Protein AF-A0A1G6BWG0-F1 (afdb_monomer_lite)

Structure (mmCIF, N/CA/C/O backbone)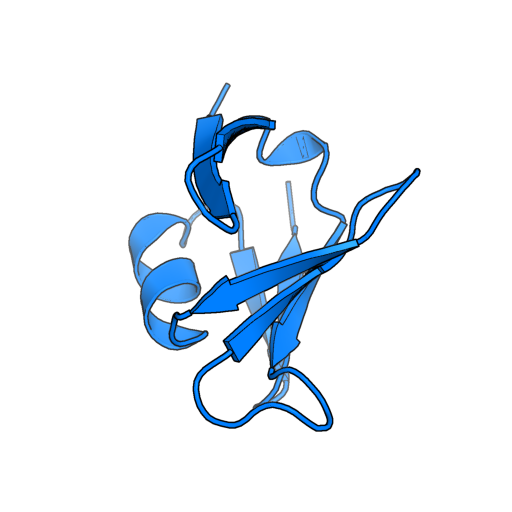:
data_AF-A0A1G6BWG0-F1
#
_entry.id   AF-A0A1G6BWG0-F1
#
loop_
_atom_site.group_PDB
_atom_site.id
_atom_site.type_symbol
_atom_site.label_atom_id
_atom_site.label_alt_id
_atom_site.label_comp_id
_atom_site.label_asym_id
_atom_site.label_entity_id
_atom_site.label_seq_id
_atom_site.pdbx_PDB_ins_code
_atom_site.Cartn_x
_atom_site.Cartn_y
_atom_site.Cartn_z
_atom_site.occupancy
_atom_site.B_iso_or_equiv
_atom_site.auth_seq_id
_atom_site.auth_comp_id
_atom_site.auth_asym_id
_atom_site.auth_atom_id
_atom_site.pdbx_PDB_model_num
ATOM 1 N N . MET A 1 1 ? -12.455 9.500 7.148 1.00 64.94 1 MET A N 1
ATOM 2 C CA . MET A 1 1 ? -12.201 9.086 5.751 1.00 64.94 1 MET A CA 1
ATOM 3 C C . MET A 1 1 ? -10.885 9.706 5.319 1.00 64.94 1 MET A C 1
ATOM 5 O O . MET A 1 1 ? -10.868 10.853 4.888 1.00 64.94 1 MET A O 1
ATOM 9 N N . THR A 1 2 ? -9.784 8.990 5.536 1.00 85.88 2 THR A N 1
ATOM 10 C CA . THR A 1 2 ? -8.435 9.467 5.208 1.00 85.88 2 THR A CA 1
ATOM 11 C C . THR A 1 2 ? -8.154 9.166 3.741 1.00 85.88 2 THR A C 1
ATOM 13 O O . THR A 1 2 ? -8.245 8.016 3.311 1.00 85.88 2 THR A O 1
ATOM 16 N N . THR A 1 3 ? -7.861 10.199 2.956 1.00 88.56 3 THR A N 1
ATOM 17 C CA . THR A 1 3 ? -7.546 10.059 1.531 1.00 88.56 3 THR A CA 1
ATOM 18 C C . THR A 1 3 ? -6.045 10.149 1.323 1.00 88.56 3 THR A C 1
ATOM 20 O O . THR A 1 3 ? -5.372 11.031 1.852 1.00 88.56 3 THR A O 1
ATOM 23 N N . VAL A 1 4 ? -5.538 9.251 0.494 1.00 90.19 4 VAL A N 1
ATOM 24 C CA . VAL A 1 4 ? -4.156 9.190 0.051 1.00 90.19 4 VAL A CA 1
ATOM 25 C C . VAL A 1 4 ? -4.084 9.723 -1.374 1.00 90.19 4 VAL A C 1
ATOM 27 O O . VAL A 1 4 ? -4.877 9.337 -2.234 1.00 90.19 4 VAL A O 1
ATOM 30 N N . ILE A 1 5 ? -3.124 10.608 -1.632 1.00 89.38 5 ILE A N 1
ATOM 31 C CA . ILE A 1 5 ? -2.859 11.139 -2.969 1.00 89.38 5 ILE A CA 1
ATOM 32 C C . ILE A 1 5 ? -1.567 10.513 -3.482 1.00 89.38 5 ILE A C 1
ATOM 34 O O . ILE A 1 5 ? -0.512 10.666 -2.869 1.00 89.38 5 ILE A O 1
ATOM 38 N N . ILE A 1 6 ? -1.656 9.818 -4.612 1.00 88.75 6 ILE A N 1
ATOM 39 C CA . ILE A 1 6 ? -0.533 9.147 -5.258 1.00 88.75 6 ILE A CA 1
ATOM 40 C C . ILE A 1 6 ? -0.290 9.784 -6.623 1.00 88.75 6 ILE A C 1
ATOM 42 O O . ILE A 1 6 ? -1.203 9.886 -7.439 1.00 88.75 6 ILE A O 1
ATOM 46 N N . ASN A 1 7 ? 0.962 10.157 -6.890 1.00 81.12 7 ASN A N 1
ATOM 47 C CA . ASN A 1 7 ? 1.385 10.659 -8.194 1.00 81.12 7 ASN A CA 1
ATOM 48 C C . ASN A 1 7 ? 1.947 9.506 -9.033 1.00 81.12 7 ASN A C 1
ATOM 50 O O . ASN A 1 7 ? 2.963 8.914 -8.665 1.00 81.12 7 ASN A O 1
ATOM 54 N N . LYS A 1 8 ? 1.318 9.204 -10.172 1.00 76.50 8 LYS A N 1
ATOM 55 C CA . LYS A 1 8 ? 1.746 8.153 -11.106 1.00 76.50 8 LYS A CA 1
ATOM 56 C C . LYS A 1 8 ? 1.938 8.747 -12.495 1.00 76.50 8 LYS A C 1
ATOM 58 O O . LYS A 1 8 ? 0.960 9.069 -13.145 1.00 76.50 8 LYS A O 1
ATOM 63 N N . ASN A 1 9 ? 3.182 8.857 -12.969 1.00 69.31 9 ASN A N 1
ATOM 64 C CA . ASN A 1 9 ? 3.512 9.265 -14.346 1.00 69.31 9 ASN A CA 1
ATOM 65 C C . ASN A 1 9 ? 2.670 10.444 -14.886 1.00 69.31 9 ASN A C 1
ATOM 67 O O . ASN A 1 9 ? 2.193 10.376 -16.010 1.00 69.31 9 ASN A O 1
ATOM 71 N N . GLN A 1 10 ? 2.540 11.518 -14.093 1.00 73.81 10 GLN A N 1
ATOM 72 C CA . GLN A 1 10 ? 1.755 12.742 -14.367 1.00 73.81 10 GLN A CA 1
ATOM 73 C C . GLN A 1 10 ? 0.258 12.694 -14.013 1.00 73.81 10 GLN A C 1
ATOM 75 O O . GLN A 1 10 ? -0.364 13.753 -13.955 1.00 73.81 10 GLN A O 1
ATOM 80 N N . ASP A 1 11 ? -0.289 11.533 -13.653 1.00 82.12 11 ASP A N 1
ATOM 81 C CA . ASP A 1 11 ? -1.638 11.413 -13.101 1.00 82.12 11 ASP A CA 1
ATOM 82 C C . ASP A 1 11 ? -1.643 11.542 -11.573 1.00 82.12 11 ASP A C 1
ATOM 84 O O . ASP A 1 11 ? -0.770 11.015 -10.873 1.00 82.12 11 ASP A O 1
ATOM 88 N N . ILE A 1 12 ? -2.670 12.216 -11.051 1.00 87.06 12 ILE A N 1
ATOM 89 C CA . ILE A 1 12 ? -2.962 12.291 -9.618 1.00 87.06 12 ILE A CA 1
ATOM 90 C C . ILE A 1 12 ? -4.095 11.315 -9.317 1.00 87.06 12 ILE A C 1
ATOM 92 O O . ILE A 1 12 ? -5.237 11.520 -9.729 1.00 87.06 12 ILE A O 1
ATOM 96 N N . ILE A 1 13 ? -3.785 10.270 -8.560 1.00 90.00 13 ILE A N 1
ATOM 97 C CA . ILE A 1 13 ? -4.742 9.252 -8.138 1.00 90.00 13 ILE A CA 1
ATOM 98 C C . ILE A 1 13 ? -5.098 9.516 -6.679 1.00 90.00 13 ILE A C 1
ATOM 100 O O . ILE A 1 13 ? -4.220 9.627 -5.824 1.00 90.00 13 ILE A O 1
ATOM 104 N N . LYS A 1 14 ? -6.396 9.621 -6.391 1.00 92.06 14 LYS A N 1
AT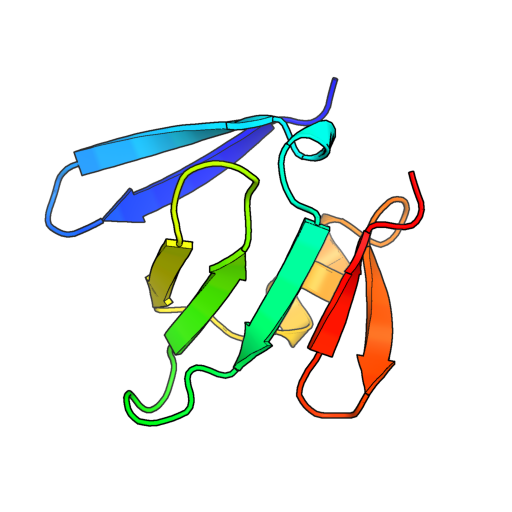OM 105 C CA . LYS A 1 14 ? -6.917 9.704 -5.024 1.00 92.06 14 LYS A CA 1
ATOM 106 C C . LYS A 1 14 ? -7.460 8.339 -4.625 1.00 92.06 14 LYS A C 1
ATOM 108 O O . LYS A 1 14 ? -8.335 7.820 -5.310 1.00 92.06 14 LYS A O 1
ATOM 113 N N . LEU A 1 15 ? -6.949 7.788 -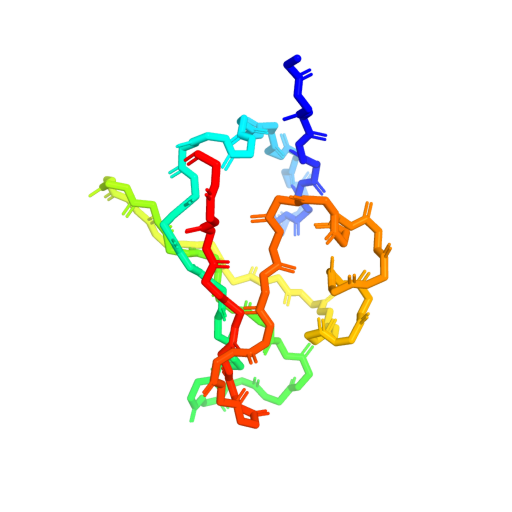3.532 1.00 91.69 15 LEU A N 1
ATOM 114 C CA . LEU A 1 15 ? -7.393 6.519 -2.955 1.00 91.69 15 LEU A CA 1
ATOM 115 C C . LEU A 1 15 ? -7.902 6.752 -1.539 1.00 91.69 15 LEU A C 1
ATOM 117 O O . LEU A 1 15 ? -7.342 7.581 -0.818 1.00 91.69 15 LEU A O 1
ATOM 121 N N . ASN A 1 16 ? -8.920 6.011 -1.109 1.00 92.75 16 ASN A N 1
ATOM 122 C CA . ASN A 1 16 ? -9.215 5.957 0.317 1.00 92.75 16 ASN A CA 1
ATOM 123 C C . ASN A 1 16 ? -8.229 5.009 0.985 1.00 92.75 16 ASN A C 1
ATOM 125 O O . ASN A 1 16 ? -7.889 3.960 0.440 1.00 92.75 16 ASN A O 1
ATOM 129 N N . LEU A 1 17 ? -7.787 5.368 2.185 1.00 92.12 17 LEU A N 1
ATOM 130 C CA . LEU A 1 17 ? -6.878 4.531 2.957 1.00 92.12 17 LEU A CA 1
ATOM 131 C C . LEU A 1 17 ? -7.500 3.160 3.266 1.00 92.12 17 LEU A C 1
ATOM 133 O O . LEU A 1 17 ? -6.798 2.162 3.219 1.00 92.12 17 LEU A O 1
ATOM 137 N N . SER A 1 18 ? -8.823 3.097 3.454 1.00 93.19 18 SER A N 1
ATOM 138 C CA . SER A 1 18 ? -9.591 1.853 3.624 1.00 93.19 18 SER A CA 1
ATOM 139 C C . SER A 1 18 ? -9.511 0.890 2.437 1.00 93.19 18 SER A C 1
ATOM 141 O O . SER A 1 18 ? -9.725 -0.305 2.606 1.00 93.19 18 SER A O 1
ATOM 143 N N . ASP A 1 19 ? -9.207 1.391 1.238 1.00 93.88 19 ASP A N 1
ATOM 144 C CA . ASP A 1 19 ? -9.110 0.567 0.028 1.00 93.88 19 ASP A CA 1
ATOM 145 C C . ASP A 1 19 ? -7.711 -0.072 -0.105 1.00 93.88 19 ASP A C 1
ATOM 147 O O . ASP A 1 19 ? -7.470 -0.907 -0.980 1.00 93.88 19 ASP A O 1
ATOM 151 N N . ILE A 1 20 ? -6.769 0.320 0.764 1.00 95.50 20 ILE A N 1
ATOM 152 C CA . ILE A 1 20 ? -5.394 -0.177 0.801 1.00 95.50 20 ILE A CA 1
ATOM 153 C C . ILE A 1 20 ? -5.312 -1.335 1.793 1.00 95.50 20 ILE A C 1
ATOM 155 O O . ILE A 1 20 ? -5.541 -1.155 2.983 1.00 95.50 20 ILE A O 1
ATOM 159 N N . TYR A 1 21 ? -4.901 -2.512 1.327 1.00 96.81 21 TYR A N 1
ATOM 160 C CA . TYR A 1 21 ? -4.687 -3.674 2.194 1.00 96.81 21 TYR A CA 1
ATOM 161 C C . TYR A 1 21 ? -3.337 -3.617 2.901 1.00 96.81 21 TYR A C 1
ATOM 163 O O . TYR A 1 21 ? -3.227 -3.811 4.111 1.00 96.81 21 TYR A O 1
ATOM 171 N N . TYR A 1 22 ? -2.281 -3.368 2.133 1.00 97.44 22 TYR A N 1
ATOM 172 C CA . TYR A 1 22 ? -0.935 -3.220 2.661 1.00 97.44 22 TYR A CA 1
ATOM 173 C C . TYR A 1 22 ? -0.047 -2.475 1.668 1.00 97.44 22 TYR A C 1
ATOM 175 O O . TYR A 1 22 ? -0.344 -2.351 0.478 1.00 97.44 22 TYR A O 1
ATOM 183 N N . ILE A 1 23 ? 1.078 -1.987 2.169 1.00 97.25 23 ILE A N 1
ATOM 184 C CA . ILE A 1 23 ? 2.098 -1.292 1.396 1.00 97.25 23 ILE A CA 1
ATOM 185 C C . ILE A 1 23 ? 3.407 -2.026 1.602 1.00 97.25 23 ILE A C 1
ATOM 187 O O . ILE A 1 23 ? 3.803 -2.311 2.731 1.00 97.25 23 ILE A O 1
ATOM 191 N N . ARG A 1 24 ? 4.118 -2.315 0.516 1.00 97.44 24 ARG A N 1
ATOM 192 C CA . ARG A 1 24 ? 5.436 -2.950 0.581 1.00 97.44 24 ARG A CA 1
ATOM 193 C C . ARG A 1 24 ? 6.495 -2.154 -0.152 1.00 97.44 24 ARG A C 1
ATOM 195 O O . ARG A 1 24 ? 6.188 -1.356 -1.027 1.00 97.44 24 ARG A O 1
ATOM 202 N N . THR A 1 25 ? 7.763 -2.397 0.150 1.00 97.06 25 THR A N 1
ATOM 203 C CA . THR A 1 25 ? 8.848 -1.959 -0.741 1.00 97.06 25 THR A CA 1
ATOM 204 C C . THR A 1 25 ? 8.709 -2.659 -2.092 1.00 97.06 25 THR A C 1
ATOM 206 O O . THR A 1 25 ? 8.430 -3.861 -2.124 1.00 97.06 25 THR A O 1
ATOM 209 N N . HIS A 1 26 ? 8.923 -1.947 -3.197 1.00 96.06 26 HIS A N 1
ATOM 210 C CA . HIS A 1 26 ? 8.853 -2.562 -4.519 1.00 96.06 26 HIS A CA 1
ATOM 211 C C . HIS A 1 26 ? 9.973 -3.610 -4.672 1.00 96.06 26 HIS A C 1
ATOM 213 O O . HIS A 1 26 ? 11.123 -3.318 -4.345 1.00 96.06 26 HIS A O 1
ATOM 219 N N . PRO A 1 27 ? 9.684 -4.820 -5.187 1.00 91.88 27 PRO A N 1
ATOM 220 C CA . PRO A 1 27 ? 10.672 -5.905 -5.278 1.00 91.88 27 PRO A CA 1
ATOM 221 C C . PRO A 1 27 ? 11.801 -5.683 -6.299 1.00 91.88 27 PRO A C 1
ATOM 223 O O . PRO A 1 27 ? 12.767 -6.434 -6.300 1.00 91.88 27 PRO A O 1
ATOM 226 N N . GLU A 1 28 ? 11.686 -4.675 -7.164 1.00 94.38 28 GLU A N 1
ATOM 227 C CA . GLU A 1 28 ? 12.518 -4.526 -8.370 1.00 94.38 28 GLU A CA 1
ATOM 228 C C . GLU A 1 28 ? 12.940 -3.073 -8.590 1.00 94.38 28 GLU A C 1
ATOM 230 O O . GLU A 1 28 ? 14.080 -2.820 -8.962 1.00 94.38 28 GLU A O 1
ATOM 235 N N . LYS A 1 29 ? 12.047 -2.104 -8.327 1.00 92.56 29 LYS A N 1
ATOM 236 C CA . LYS A 1 29 ? 12.323 -0.673 -8.488 1.00 92.56 29 LYS A CA 1
ATOM 237 C C . LYS A 1 29 ? 12.868 -0.068 -7.185 1.00 92.56 29 LYS A C 1
ATOM 239 O O . LYS A 1 29 ? 12.121 0.046 -6.209 1.00 92.56 29 LYS A O 1
ATOM 244 N N . PRO A 1 30 ? 14.143 0.358 -7.136 1.00 91.75 30 PRO A N 1
ATOM 245 C CA . PRO A 1 30 ? 14.707 1.002 -5.954 1.00 91.75 30 PRO A CA 1
ATOM 246 C C . PRO A 1 30 ? 14.004 2.325 -5.655 1.00 91.75 30 PRO A C 1
ATOM 248 O O . PRO A 1 30 ? 13.710 3.081 -6.573 1.00 91.75 30 PRO A O 1
ATOM 251 N N . HIS A 1 31 ? 13.796 2.634 -4.373 1.00 91.00 31 HIS A N 1
ATOM 252 C CA . HIS A 1 31 ? 13.106 3.854 -3.915 1.00 91.00 31 HIS A CA 1
ATOM 253 C C . HIS A 1 31 ? 11.623 3.948 -4.303 1.00 91.00 31 HIS A C 1
ATOM 255 O O . HIS A 1 31 ? 11.049 5.034 -4.244 1.00 91.00 31 HIS A O 1
ATOM 261 N N . TYR A 1 32 ? 11.003 2.819 -4.654 1.00 94.94 32 TYR A N 1
ATOM 262 C CA . TYR A 1 32 ? 9.559 2.724 -4.817 1.00 94.94 32 TYR A CA 1
ATOM 263 C C . TYR A 1 32 ? 8.931 1.890 -3.701 1.00 94.94 32 TYR A C 1
ATOM 265 O O . TYR A 1 32 ? 9.495 0.893 -3.232 1.00 94.94 32 TYR A O 1
ATOM 273 N N . VAL A 1 33 ? 7.716 2.269 -3.327 1.00 95.44 33 VAL A N 1
ATOM 274 C CA . VAL A 1 33 ? 6.771 1.422 -2.602 1.00 95.44 33 VAL A CA 1
ATOM 275 C C . VAL A 1 33 ? 5.665 0.976 -3.546 1.00 95.44 33 VAL A C 1
ATOM 277 O O . VAL A 1 33 ? 5.398 1.617 -4.558 1.00 95.44 33 VAL A O 1
ATOM 280 N N . GLN A 1 34 ? 5.033 -0.137 -3.212 1.00 96.38 34 GLN A N 1
ATOM 281 C CA . GLN A 1 34 ? 3.882 -0.660 -3.916 1.00 96.38 34 GLN A CA 1
ATOM 282 C C . GLN A 1 34 ? 2.698 -0.699 -2.955 1.00 96.38 34 GLN A C 1
ATOM 284 O O . GLN A 1 34 ? 2.757 -1.376 -1.926 1.00 96.38 34 GLN A O 1
ATOM 289 N N . VAL A 1 35 ? 1.654 0.046 -3.297 1.00 96.25 35 VAL A N 1
ATOM 290 C CA . VAL A 1 35 ? 0.379 0.094 -2.581 1.00 96.25 35 VAL A CA 1
ATOM 291 C C . VAL A 1 35 ? -0.528 -0.975 -3.172 1.00 96.25 35 VAL A C 1
ATOM 293 O O . VAL A 1 35 ? -0.772 -0.965 -4.379 1.00 96.25 35 VAL A O 1
ATOM 296 N N . ILE A 1 36 ? -0.983 -1.902 -2.333 1.00 96.69 36 ILE A N 1
ATOM 297 C CA . ILE A 1 36 ? -1.791 -3.052 -2.738 1.00 96.69 36 ILE A CA 1
ATOM 298 C C . ILE A 1 36 ? -3.248 -2.783 -2.380 1.00 96.69 36 ILE A C 1
ATOM 300 O O . ILE A 1 36 ? -3.561 -2.516 -1.219 1.00 96.69 36 ILE A O 1
ATOM 304 N N . THR A 1 37 ? -4.121 -2.859 -3.380 1.00 95.31 37 THR A N 1
ATOM 305 C CA . THR A 1 37 ? -5.579 -2.710 -3.235 1.00 95.31 37 THR A CA 1
ATOM 306 C C . THR A 1 37 ? -6.286 -3.954 -3.779 1.00 95.31 37 THR A C 1
ATOM 308 O O . THR A 1 37 ? -5.622 -4.892 -4.226 1.00 95.31 37 THR A O 1
ATOM 311 N N . ALA A 1 38 ? -7.620 -3.979 -3.742 1.00 93.44 38 ALA A N 1
ATOM 312 C CA . ALA A 1 38 ? -8.416 -5.096 -4.254 1.00 93.44 38 ALA A CA 1
ATOM 313 C C . ALA A 1 38 ? -8.198 -5.350 -5.756 1.00 93.44 38 ALA A C 1
ATOM 315 O O . ALA A 1 38 ? -7.959 -6.483 -6.170 1.00 93.44 38 ALA A O 1
ATOM 316 N N . ASP A 1 39 ? -8.256 -4.285 -6.557 1.00 90.50 39 ASP A N 1
ATOM 317 C CA . ASP A 1 39 ? -8.318 -4.398 -8.017 1.00 90.50 39 ASP A CA 1
ATOM 318 C C . ASP A 1 39 ? -6.958 -4.185 -8.686 1.00 90.50 39 ASP A C 1
ATOM 320 O O . ASP A 1 39 ? -6.694 -4.700 -9.776 1.00 90.50 39 ASP A O 1
ATOM 324 N N . THR A 1 40 ? -6.082 -3.384 -8.072 1.00 92.56 40 THR A N 1
ATOM 325 C CA . THR A 1 40 ? -4.807 -3.017 -8.692 1.00 92.56 40 THR A CA 1
ATOM 326 C C . THR A 1 40 ? -3.718 -2.633 -7.692 1.00 92.56 40 THR A C 1
ATOM 328 O O . THR A 1 40 ? -3.956 -2.442 -6.499 1.00 92.56 40 THR A O 1
ATOM 331 N N . ASN A 1 41 ? -2.496 -2.494 -8.204 1.00 93.69 41 ASN A N 1
ATOM 332 C CA . ASN A 1 41 ? -1.331 -2.086 -7.433 1.00 93.69 41 ASN A CA 1
ATOM 333 C C . ASN A 1 41 ? -0.764 -0.778 -7.981 1.00 93.69 41 ASN A C 1
ATOM 335 O O . ASN A 1 41 ? -0.654 -0.588 -9.197 1.00 93.69 41 ASN A O 1
ATOM 339 N N . TYR A 1 42 ? -0.347 0.103 -7.077 1.00 93.38 42 TYR A N 1
ATOM 340 C CA . TYR A 1 42 ? 0.230 1.396 -7.432 1.00 93.38 42 TYR A CA 1
ATOM 341 C C . TYR A 1 42 ? 1.684 1.467 -6.987 1.00 93.38 42 TYR A C 1
ATOM 343 O O . TYR A 1 42 ? 1.982 1.386 -5.797 1.00 93.38 42 TYR A O 1
ATOM 351 N N . ASP A 1 43 ? 2.586 1.645 -7.949 1.00 93.94 43 ASP A N 1
ATOM 352 C CA . ASP A 1 43 ? 3.998 1.893 -7.675 1.00 93.94 4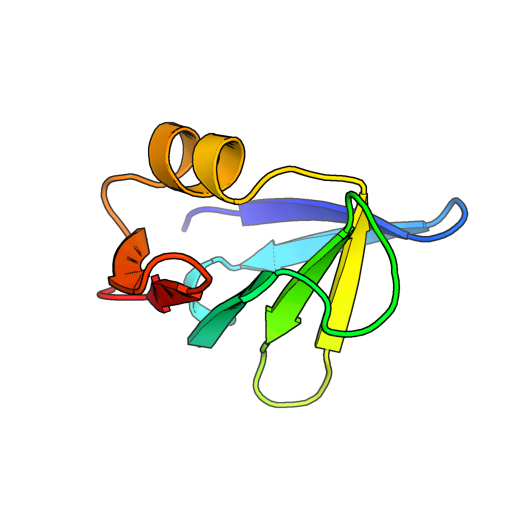3 ASP A CA 1
ATOM 353 C C . ASP A 1 43 ? 4.208 3.394 -7.444 1.00 93.94 43 ASP A C 1
ATOM 355 O O . ASP A 1 43 ? 3.855 4.213 -8.295 1.00 93.94 43 ASP A O 1
ATOM 359 N N . VAL A 1 44 ? 4.801 3.752 -6.308 1.00 93.06 44 VAL A N 1
ATOM 360 C CA . VAL A 1 44 ? 4.969 5.140 -5.861 1.00 93.06 44 VAL A CA 1
ATOM 361 C C . VAL A 1 44 ? 6.426 5.389 -5.512 1.00 93.06 44 VAL A C 1
ATOM 363 O O . VAL A 1 44 ? 7.008 4.606 -4.764 1.00 93.06 44 VAL A O 1
ATOM 366 N N . ILE A 1 45 ? 7.013 6.478 -6.019 1.00 92.75 45 ILE A N 1
ATOM 367 C CA . ILE A 1 45 ? 8.351 6.929 -5.606 1.00 92.75 45 ILE A CA 1
ATOM 368 C C . ILE A 1 45 ? 8.249 7.465 -4.182 1.00 92.75 45 ILE A C 1
ATOM 370 O O . ILE A 1 45 ? 7.909 8.628 -3.974 1.00 92.75 45 ILE A O 1
ATOM 374 N N . ASP A 1 46 ? 8.509 6.612 -3.198 1.00 93.06 46 ASP A N 1
ATOM 375 C CA . ASP A 1 46 ? 8.456 6.984 -1.792 1.00 93.06 46 ASP A CA 1
ATOM 376 C C . ASP A 1 46 ? 9.198 5.966 -0.910 1.00 93.06 46 ASP A C 1
ATOM 378 O O . ASP A 1 46 ? 9.692 4.930 -1.363 1.00 93.06 46 ASP A O 1
ATOM 382 N N . LYS A 1 47 ? 9.283 6.260 0.388 1.00 93.88 47 LYS A N 1
ATOM 383 C CA . LYS A 1 47 ? 9.839 5.386 1.418 1.00 93.88 47 LYS A CA 1
ATOM 384 C C . LYS A 1 47 ? 8.729 4.886 2.325 1.00 93.88 47 LYS A C 1
ATOM 386 O O . LYS A 1 47 ? 7.921 5.668 2.809 1.00 93.88 47 LYS A O 1
ATOM 391 N N . LEU A 1 48 ? 8.796 3.608 2.695 1.00 95.44 48 LEU A N 1
ATOM 392 C CA . LEU A 1 48 ? 7.836 3.001 3.623 1.00 95.44 48 LEU A CA 1
ATOM 393 C C . LEU A 1 48 ? 7.708 3.781 4.948 1.00 95.44 48 LEU A C 1
ATOM 395 O O . LEU A 1 48 ? 6.619 3.925 5.479 1.00 95.44 48 LEU A O 1
ATOM 399 N N . LYS A 1 49 ? 8.812 4.355 5.445 1.00 95.38 49 LYS A N 1
ATOM 400 C CA . LYS A 1 49 ? 8.825 5.165 6.673 1.00 95.38 49 LYS A CA 1
ATOM 401 C C . LYS A 1 49 ? 7.937 6.418 6.591 1.00 95.38 49 LYS A C 1
ATOM 403 O O . LYS A 1 49 ? 7.403 6.836 7.609 1.00 95.38 49 LYS A O 1
ATOM 408 N N . ASN A 1 50 ? 7.783 7.019 5.411 1.00 95.38 50 ASN A N 1
ATOM 409 C CA . ASN A 1 50 ? 6.946 8.211 5.256 1.00 95.38 50 ASN A CA 1
ATOM 410 C C . ASN A 1 50 ? 5.465 7.859 5.446 1.00 95.38 50 ASN A C 1
ATOM 412 O O . ASN A 1 50 ? 4.751 8.568 6.144 1.00 95.38 50 ASN A O 1
ATOM 416 N N . TRP A 1 51 ? 5.036 6.717 4.907 1.00 94.88 51 TRP A N 1
ATOM 417 C CA . TRP A 1 51 ? 3.684 6.187 5.090 1.00 94.88 51 TRP A CA 1
ATOM 418 C C . TRP A 1 51 ? 3.404 5.810 6.542 1.00 94.88 51 TRP A C 1
ATOM 420 O O . TRP A 1 51 ? 2.351 6.144 7.067 1.00 94.88 51 TRP A O 1
ATOM 430 N N . GLU A 1 52 ? 4.379 5.181 7.199 1.00 95.94 52 GLU A N 1
ATOM 431 C CA . GLU A 1 52 ? 4.302 4.816 8.616 1.00 95.94 52 GLU A CA 1
ATOM 432 C C . GLU A 1 52 ? 4.089 6.036 9.521 1.00 95.94 52 GLU A C 1
ATOM 434 O O . GLU A 1 52 ? 3.301 5.972 10.451 1.00 95.94 52 GLU A O 1
ATOM 439 N N . ILE A 1 53 ? 4.757 7.160 9.241 1.00 95.88 53 ILE A N 1
ATOM 440 C CA . ILE A 1 53 ? 4.607 8.393 10.029 1.00 95.88 53 ILE A CA 1
ATOM 441 C C . ILE A 1 53 ? 3.278 9.089 9.711 1.00 95.88 53 ILE A C 1
ATOM 443 O O . ILE A 1 53 ? 2.555 9.480 10.625 1.00 95.88 53 ILE A O 1
ATOM 447 N N . ASN A 1 54 ? 2.957 9.244 8.424 1.00 94.25 54 ASN A N 1
ATOM 448 C CA . ASN A 1 54 ? 1.806 10.032 7.980 1.00 94.25 54 ASN A CA 1
ATOM 449 C C . ASN A 1 54 ? 0.458 9.356 8.268 1.00 94.25 54 ASN A C 1
ATOM 451 O O . ASN A 1 54 ? -0.546 10.050 8.387 1.00 94.25 54 ASN A O 1
ATOM 455 N N . PHE A 1 55 ? 0.439 8.026 8.374 1.00 94.31 55 PHE A N 1
ATOM 456 C CA . PHE A 1 55 ? -0.769 7.226 8.579 1.00 94.31 55 PHE A CA 1
ATOM 457 C C . PHE A 1 55 ? -0.603 6.259 9.757 1.00 94.31 55 PHE A C 1
ATOM 459 O O . PHE A 1 55 ? -1.074 5.130 9.702 1.00 94.31 55 PHE A O 1
ATOM 466 N N . SER A 1 56 ? 0.100 6.683 10.811 1.00 93.50 56 SER A N 1
ATOM 467 C CA . SER A 1 56 ? 0.444 5.827 11.963 1.00 93.50 56 SER A CA 1
ATOM 468 C C . SER A 1 56 ? -0.757 5.261 12.732 1.00 93.50 56 SER A C 1
ATOM 470 O O . SER A 1 56 ? -0.604 4.275 13.449 1.00 93.50 56 SER A O 1
ATOM 472 N N . GLU A 1 57 ? -1.939 5.861 12.582 1.00 94.38 57 GLU A N 1
ATOM 473 C CA . GLU A 1 57 ? -3.187 5.378 13.186 1.00 94.38 57 GLU A CA 1
ATOM 474 C C . GLU A 1 57 ? -3.785 4.186 12.424 1.00 94.38 57 GLU A C 1
ATOM 476 O O . GLU A 1 57 ? -4.419 3.332 13.035 1.00 94.38 57 GLU A O 1
ATOM 481 N N . ASP A 1 58 ? -3.543 4.103 11.114 1.00 95.44 58 ASP A N 1
ATOM 482 C CA . ASP A 1 58 ? -4.160 3.118 10.220 1.00 95.44 58 ASP A CA 1
ATOM 483 C C . ASP A 1 58 ? -3.150 2.100 9.664 1.00 95.44 58 ASP A C 1
ATOM 485 O O . ASP A 1 58 ? -3.519 1.002 9.256 1.00 95.44 58 ASP A O 1
ATOM 489 N N . LEU A 1 59 ? -1.859 2.445 9.612 1.00 96.56 59 LEU A N 1
ATOM 490 C CA . LEU A 1 59 ? -0.801 1.606 9.054 1.00 96.56 59 LEU A CA 1
ATOM 491 C C . LEU A 1 59 ? 0.192 1.178 10.132 1.00 96.56 59 LEU A C 1
ATOM 493 O O . LEU A 1 59 ? 0.878 2.000 10.738 1.00 96.56 59 LEU A O 1
ATOM 497 N N . ALA A 1 60 ? 0.362 -0.135 10.284 1.00 96.81 60 ALA A N 1
ATOM 498 C CA . ALA A 1 60 ? 1.299 -0.723 11.232 1.00 96.81 60 ALA A CA 1
ATOM 499 C C . ALA A 1 60 ? 2.444 -1.464 10.534 1.00 96.81 60 ALA A C 1
ATOM 501 O O . ALA A 1 60 ? 2.256 -2.218 9.573 1.00 96.81 60 ALA A O 1
ATOM 502 N N . ARG A 1 61 ? 3.665 -1.306 11.055 1.00 97.31 61 ARG A N 1
ATOM 503 C CA . ARG A 1 61 ? 4.853 -2.020 10.571 1.00 97.31 61 ARG A CA 1
ATOM 504 C C . ARG A 1 61 ? 4.846 -3.472 11.038 1.00 97.31 61 ARG A C 1
ATOM 506 O O . ARG A 1 61 ? 5.238 -3.769 12.159 1.00 97.31 61 ARG A O 1
ATOM 513 N N . CYS A 1 62 ? 4.468 -4.391 10.151 1.00 96.81 62 CYS A N 1
ATOM 514 C CA . CYS A 1 62 ? 4.506 -5.831 10.432 1.00 96.81 62 CYS A CA 1
ATOM 515 C C . CYS A 1 62 ? 5.808 -6.506 9.965 1.00 96.81 62 CYS A C 1
ATOM 517 O O . CYS A 1 62 ? 6.164 -7.579 10.445 1.00 96.81 62 CYS A O 1
ATOM 519 N N . HIS A 1 63 ? 6.546 -5.886 9.036 1.00 97.06 63 HIS A N 1
ATOM 520 C CA . HIS A 1 63 ? 7.828 -6.392 8.545 1.00 97.06 63 HIS A CA 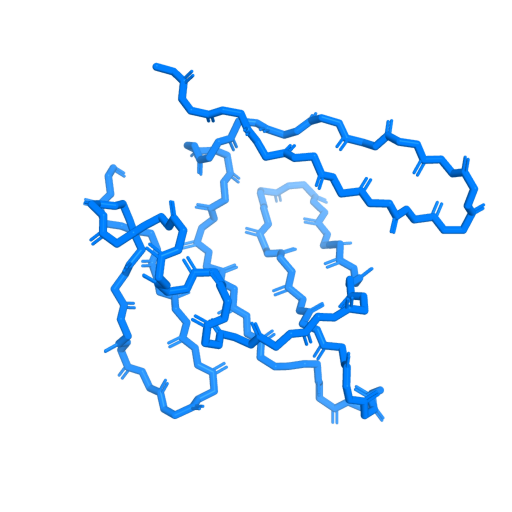1
ATOM 521 C C . HIS A 1 63 ? 8.727 -5.244 8.061 1.00 97.06 63 HIS A C 1
ATOM 523 O O . HIS A 1 63 ? 8.257 -4.169 7.680 1.00 97.06 63 HIS A O 1
ATOM 529 N N . ARG A 1 64 ? 10.047 -5.471 7.965 1.00 94.69 64 ARG A N 1
ATOM 530 C CA . ARG A 1 64 ? 10.995 -4.457 7.455 1.00 94.69 64 ARG A CA 1
ATOM 531 C C . ARG A 1 64 ? 10.673 -3.956 6.045 1.00 94.69 64 ARG A C 1
ATOM 533 O O . ARG A 1 64 ? 11.139 -2.892 5.673 1.00 94.69 64 ARG A O 1
ATOM 540 N N . ASN A 1 65 ? 9.860 -4.681 5.285 1.00 96.94 65 ASN A N 1
ATOM 541 C CA . ASN A 1 65 ? 9.464 -4.324 3.924 1.00 96.94 65 ASN A CA 1
ATOM 542 C C . ASN A 1 65 ? 7.948 -4.144 3.770 1.00 96.94 65 ASN A C 1
ATOM 544 O O . ASN A 1 65 ? 7.496 -4.061 2.635 1.00 96.94 65 ASN A O 1
ATOM 548 N N . CYS A 1 66 ? 7.169 -4.142 4.860 1.00 97.75 66 CYS A N 1
ATOM 549 C CA . CYS A 1 66 ? 5.707 -4.129 4.796 1.00 97.75 66 CYS A CA 1
ATOM 550 C C . CYS A 1 66 ? 5.074 -3.267 5.901 1.00 97.75 66 CYS A C 1
ATOM 552 O O . CYS A 1 66 ? 5.474 -3.354 7.065 1.00 97.75 66 CYS A O 1
ATOM 554 N N . LEU A 1 67 ? 4.075 -2.478 5.514 1.00 97.94 67 LEU A N 1
ATOM 555 C CA . LEU A 1 67 ? 3.069 -1.865 6.375 1.00 97.94 67 LEU A CA 1
ATOM 556 C C . LEU A 1 67 ? 1.727 -2.510 6.055 1.00 97.94 67 LEU A C 1
ATOM 558 O O . LEU A 1 67 ? 1.358 -2.565 4.886 1.00 97.94 67 LEU A O 1
ATOM 562 N N . VAL A 1 68 ? 1.003 -2.970 7.063 1.00 97.81 68 VAL A N 1
ATOM 563 C CA . VAL A 1 68 ? -0.353 -3.503 6.900 1.00 97.81 68 VAL A CA 1
ATOM 564 C C . VAL A 1 68 ? -1.366 -2.467 7.367 1.00 97.81 68 VAL A C 1
ATOM 566 O O . VAL A 1 68 ? -1.085 -1.738 8.319 1.00 97.81 68 VAL A O 1
ATOM 569 N N . ASN A 1 69 ? -2.511 -2.400 6.696 1.00 96.75 69 ASN A N 1
ATOM 570 C CA . ASN A 1 69 ? -3.639 -1.617 7.174 1.00 96.75 69 ASN A CA 1
ATOM 571 C C . ASN A 1 69 ? -4.328 -2.350 8.336 1.00 96.75 69 ASN A C 1
ATOM 573 O O . ASN A 1 69 ? -4.599 -3.547 8.231 1.00 96.75 69 ASN A O 1
ATOM 577 N N . ILE A 1 70 ? -4.535 -1.653 9.451 1.00 95.31 70 ILE A N 1
ATOM 578 C CA . ILE A 1 70 ? -5.151 -2.183 10.677 1.00 95.31 70 ILE A CA 1
ATOM 579 C C . ILE A 1 70 ? -6.548 -1.606 10.946 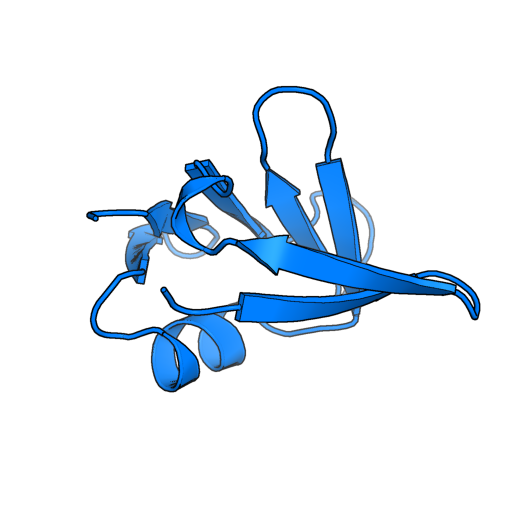1.00 95.31 70 ILE A C 1
ATOM 581 O O . ILE A 1 70 ? -7.153 -1.966 11.958 1.00 95.31 70 ILE A O 1
ATOM 585 N N . SER A 1 71 ? -7.031 -0.738 10.054 1.00 88.00 71 SER A N 1
ATOM 586 C CA . SER A 1 71 ? -8.337 -0.075 10.121 1.00 88.00 71 SER A CA 1
ATOM 587 C C . SER A 1 71 ? -9.443 -0.830 9.391 1.00 88.00 71 SER A C 1
ATOM 589 O O . SER A 1 71 ? -9.147 -1.568 8.422 1.00 88.00 71 SER A O 1
#

InterPro domains:
  IPR007492 LytTR DNA-binding domain [PF04397] (12-70)
  IPR007492 LytTR DNA-binding domain [PS50930] (4-71)
  IPR046947 Transcriptional regulatory protein LytR-like [PTHR37299] (2-70)

Radius of gyration: 11.12 Å; chains: 1; bounding box: 27×19×28 Å

Organism: NCBI:txid439219

Sequence (71 aa):
MTTVIINKNQDIIKLNLSDIYYIRTHPEKPHYVQVITADTNYDVIDKLKNWEINFSEDLARCHRNCLVNIS

Secondary structure (DSSP, 8-state):
-PEEEEEETTEEEEEEGGGEEEEEE-SSSTTEEEEEESS-EEEEES-HHHHHHHTTTTEEEEETTEEEE--

pLDDT: mean 92.43, std 6.3, range [64.94, 97.94]

Foldseek 3Di:
DDWDWADDPNDTDIDDPVQFFKKFADPPDPQWIWTDGDPDIDIGNHDPVVCCVVVVVQWDDPDPGMTGGPD